Protein AF-A0A3P7JRI4-F1 (afdb_monomer)

pLDDT: mean 81.78, std 16.35, range [32.47, 96.81]

Sequence (136 aa):
MLKDGPLDFLRSDPINCQSQTENTLSLRFWKTKEVELEACAVSLMGEAIECHGLPSEMSPAPVSVSFTNAAKNFVIILRVKSFNRDFDSVVIIDDISYRATLCSDALSVFDLGEHFLSTPMLSLLLNRNVNSAKVV

Solvent-accessible surface area (backbone atoms only — not comparable to full-atom values): 8446 Å² total; per-residue (Å²): 130,83,79,92,63,82,55,81,60,53,70,54,72,81,40,67,41,41,46,84,56,59,39,37,39,34,33,29,37,42,64,43,84,70,54,40,40,30,43,28,37,23,34,83,88,69,49,77,69,43,74,44,73,54,63,71,88,46,52,76,40,77,46,76,50,68,57,69,80,57,44,58,47,27,26,47,33,42,33,56,76,47,62,58,85,92,52,94,76,55,77,49,78,45,77,76,43,77,48,62,43,37,59,64,70,76,70,40,103,70,82,66,64,100,78,61,77,85,74,76,59,66,47,69,79,67,73,44,88,83,80,77,84,75,84,128

Secondary structure (DSSP, 8-state):
--------EEEPPPEEEEEEEEEEEEEEEEE-TT-EEEEEEEETTS-EEEEEEEPGGGTTSEEEEE-SS--EEEEEEEEEEE--TTS---EEEEEEEEEEEETTTTT-S----TT---PPPHHHHTT---------

Foldseek 3Di:
DDDPDFDDKDKDDWAAFFDLPQWKKKKFKAKDPFWKKKKFKAAPVGHTQDMDIDDPVCVGHMDMDGDNRGGGRTMIMIGTPDGDPVDDMDMDMGPIDTITHGVVNVPDPDDPDPPDDDDPPVCVVVVHDDDDDDDD

Nearest PDB structures (foldseek):
  8ic1-assembly1_A  TM=6.383E-01  e=5.013E-03  Microbacterium arabinogalactanolyticum
  4mgs-assembly1_A  TM=5.496E-01  e=2.306E-02  Bacteroides intestinalis DSM 17393
  6nob-assembly1_A  TM=5.200E-01  e=3.767E-02  Bifidobacterium adolescentis ATCC 15703
  6yf6-assembly1_B  TM=5.897E-01  e=2.276E-01  Enterobacter cloacae subsp. cloacae ATCC 13047
  9fth-assembly1_B  TM=5.309E-01  e=6.411E-01  Desulfofustis sp. PB-SRB1

Radius of gyration: 23.06 Å; Cα contacts (8 Å, |Δi|>4): 226; chains: 1; bounding box: 35×35×81 Å

Structure (mmCIF, N/CA/C/O backbone):
data_AF-A0A3P7JRI4-F1
#
_entry.id   AF-A0A3P7JRI4-F1
#
loop_
_atom_site.group_PDB
_atom_site.id
_atom_site.type_symbol
_atom_site.label_atom_id
_atom_site.label_alt_id
_atom_site.label_comp_id
_atom_site.label_asym_id
_atom_site.label_entity_id
_atom_site.label_seq_id
_atom_site.pdbx_PDB_ins_code
_atom_site.Cartn_x
_atom_site.Cartn_y
_atom_site.Cartn_z
_atom_site.occupancy
_atom_site.B_iso_or_equiv
_atom_site.auth_seq_id
_atom_site.auth_comp_id
_atom_site.auth_asym_id
_atom_site.auth_atom_id
_atom_site.pdbx_PDB_model_num
ATOM 1 N N . MET A 1 1 ? -8.539 -11.196 -28.807 1.00 32.47 1 MET A N 1
ATOM 2 C CA . MET A 1 1 ? -7.172 -11.482 -28.320 1.00 32.47 1 MET A CA 1
ATOM 3 C C . MET A 1 1 ? -6.986 -10.665 -27.045 1.00 32.47 1 MET A C 1
ATOM 5 O O . MET A 1 1 ? -7.538 -9.578 -27.005 1.00 32.47 1 MET A O 1
ATOM 9 N N . LEU A 1 2 ? -6.417 -11.275 -26.002 1.00 42.38 2 LEU A N 1
ATOM 10 C CA . LEU A 1 2 ? -6.625 -11.055 -24.557 1.00 42.38 2 LEU A CA 1
ATOM 11 C C . LEU A 1 2 ? -7.043 -9.647 -24.081 1.00 42.38 2 LEU A C 1
ATOM 13 O O . LEU A 1 2 ? -6.385 -8.656 -24.368 1.00 42.38 2 LEU A O 1
ATOM 17 N N . LYS A 1 3 ? -8.126 -9.609 -23.288 1.00 43.16 3 LYS A N 1
ATOM 18 C CA . LYS A 1 3 ? -8.546 -8.449 -22.490 1.00 43.16 3 LYS A CA 1
ATOM 19 C C . LYS A 1 3 ? -7.391 -8.030 -21.574 1.00 43.16 3 LYS A C 1
ATOM 21 O O . LYS A 1 3 ? -6.865 -8.893 -20.875 1.00 43.16 3 LYS A O 1
ATOM 26 N N . ASP A 1 4 ? -7.072 -6.735 -21.552 1.00 51.25 4 ASP A N 1
ATOM 27 C CA . ASP A 1 4 ? -6.269 -6.064 -20.523 1.00 51.25 4 ASP A CA 1
ATOM 28 C C . ASP A 1 4 ? -6.938 -6.251 -19.144 1.00 51.25 4 ASP A C 1
ATOM 30 O O . ASP A 1 4 ? -7.647 -5.382 -18.637 1.00 51.25 4 ASP A O 1
ATOM 34 N N . GLY A 1 5 ? -6.804 -7.445 -18.569 1.00 52.47 5 GLY A N 1
ATOM 35 C CA . GLY A 1 5 ? -7.049 -7.678 -17.153 1.00 52.47 5 GLY A CA 1
ATOM 36 C C . GLY A 1 5 ? -5.921 -7.028 -16.355 1.00 52.47 5 GLY A C 1
ATOM 37 O O . GLY A 1 5 ? -4.797 -6.958 -16.861 1.00 52.47 5 GLY A O 1
ATOM 38 N N . PRO A 1 6 ? -6.192 -6.524 -15.141 1.00 49.47 6 PRO A N 1
ATOM 39 C CA . PRO A 1 6 ? -5.139 -5.962 -14.316 1.00 49.47 6 PRO A CA 1
ATOM 40 C C . PRO A 1 6 ? -4.049 -7.017 -14.126 1.00 49.47 6 PRO A C 1
ATOM 42 O O . PRO A 1 6 ? -4.344 -8.194 -13.913 1.00 49.47 6 PRO A O 1
ATOM 45 N N . LEU A 1 7 ? -2.803 -6.566 -14.246 1.00 63.94 7 LEU A N 1
ATOM 46 C CA . LEU A 1 7 ? -1.609 -7.317 -13.878 1.00 63.94 7 LEU A CA 1
ATOM 47 C C . LEU A 1 7 ? -1.813 -7.976 -12.507 1.00 63.94 7 LEU A C 1
ATOM 49 O O . LEU A 1 7 ? -2.550 -7.436 -11.674 1.00 63.94 7 LEU A O 1
ATOM 53 N N . ASP A 1 8 ? -1.177 -9.132 -12.295 1.00 74.44 8 ASP A N 1
ATOM 54 C CA . ASP A 1 8 ? -1.224 -9.853 -11.020 1.00 74.44 8 ASP A CA 1
ATOM 55 C C . ASP A 1 8 ? -1.045 -8.888 -9.843 1.00 74.44 8 ASP A C 1
ATOM 57 O O . ASP A 1 8 ? -0.195 -7.990 -9.856 1.00 74.44 8 ASP A O 1
ATOM 61 N N . PHE A 1 9 ? -1.888 -9.057 -8.829 1.00 88.06 9 PHE A N 1
ATOM 62 C CA . PHE A 1 9 ? -1.908 -8.197 -7.660 1.00 88.06 9 PHE A CA 1
ATOM 63 C C . PHE A 1 9 ? -1.748 -9.020 -6.390 1.00 88.06 9 PHE A C 1
ATOM 65 O O . PHE A 1 9 ? -2.287 -10.120 -6.263 1.00 88.06 9 PHE A O 1
ATOM 72 N N . LEU A 1 10 ? -1.029 -8.461 -5.421 1.00 92.81 10 LEU A N 1
ATOM 73 C CA . LEU A 1 10 ? -0.965 -9.016 -4.076 1.00 92.81 10 LEU A CA 1
ATOM 74 C C . LEU A 1 10 ? -2.132 -8.452 -3.282 1.00 92.81 10 LEU A C 1
ATOM 76 O O . LEU A 1 10 ? -2.344 -7.240 -3.256 1.00 92.81 10 LEU A O 1
ATOM 80 N N . ARG A 1 11 ? -2.892 -9.333 -2.643 1.00 94.25 11 ARG A N 1
ATOM 81 C CA . ARG A 1 11 ? -4.094 -8.989 -1.888 1.00 94.25 11 ARG A CA 1
ATOM 82 C C . ARG A 1 11 ? -3.937 -9.452 -0.445 1.00 94.25 11 ARG A C 1
ATOM 84 O O . ARG A 1 11 ? -3.557 -10.595 -0.213 1.00 94.25 11 ARG A O 1
ATOM 91 N N . SER A 1 12 ? -4.264 -8.575 0.498 1.00 95.00 12 SER A N 1
ATOM 92 C CA . SER A 1 12 ? -4.351 -8.923 1.915 1.00 95.00 12 SER A CA 1
ATOM 93 C C . SER A 1 12 ? -5.624 -9.706 2.236 1.00 95.00 12 SER A C 1
ATOM 95 O O . SER A 1 12 ? -6.607 -9.685 1.485 1.00 95.00 12 SER A O 1
ATOM 97 N N . ASP A 1 13 ? -5.651 -10.288 3.430 1.00 93.12 13 ASP A N 1
ATOM 98 C CA . ASP A 1 13 ? -6.902 -10.722 4.038 1.00 93.12 13 ASP A CA 1
ATOM 99 C C . ASP A 1 13 ? -7.858 -9.530 4.259 1.00 93.12 13 ASP A C 1
ATOM 101 O O . ASP A 1 13 ? -7.413 -8.373 4.333 1.00 93.12 13 ASP A O 1
ATOM 105 N N . PRO A 1 14 ? -9.179 -9.781 4.326 1.00 93.12 14 PRO A N 1
ATOM 106 C CA . PRO A 1 14 ? -10.171 -8.758 4.637 1.00 93.12 14 PRO A CA 1
ATOM 107 C C . PRO A 1 14 ? -9.910 -8.056 5.974 1.00 93.12 14 PRO A C 1
ATOM 109 O O . PRO A 1 14 ? -9.766 -8.696 7.013 1.00 93.12 14 PRO A O 1
ATOM 112 N N . ILE A 1 15 ? -9.937 -6.725 5.951 1.00 93.31 15 ILE A N 1
ATOM 113 C CA . ILE A 1 15 ? -9.928 -5.862 7.131 1.00 93.31 15 ILE A CA 1
ATOM 114 C C . ILE A 1 15 ? -11.373 -5.446 7.404 1.00 93.31 15 ILE A C 1
ATOM 116 O O . ILE A 1 15 ? -11.986 -4.689 6.643 1.00 93.31 15 ILE A O 1
ATOM 120 N N . ASN A 1 16 ? -11.928 -5.957 8.504 1.00 91.06 16 ASN A N 1
ATOM 121 C CA . ASN A 1 16 ? -13.319 -5.705 8.886 1.0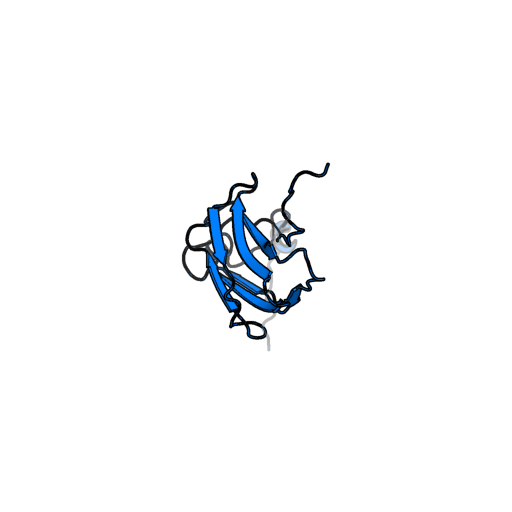0 91.06 16 ASN A CA 1
ATOM 122 C C . ASN A 1 16 ? -13.560 -4.223 9.157 1.00 91.06 16 ASN A C 1
ATOM 124 O O . ASN A 1 16 ? -14.533 -3.651 8.665 1.00 91.06 16 ASN A O 1
ATOM 128 N N . CYS A 1 17 ? -12.670 -3.590 9.922 1.00 90.25 17 CYS A N 1
ATOM 129 C CA . CYS A 1 17 ? -12.702 -2.153 10.134 1.00 90.25 17 CYS A CA 1
ATOM 130 C C . CYS A 1 17 ? -11.437 -1.612 10.803 1.00 90.25 17 CYS A C 1
ATOM 132 O O . CYS A 1 17 ? -10.679 -2.366 11.411 1.00 90.25 17 CYS A O 1
ATOM 134 N N . GLN A 1 18 ? -11.264 -0.292 10.738 1.00 90.44 18 GLN A N 1
ATOM 135 C CA . GLN A 1 18 ? -10.191 0.433 11.411 1.00 90.44 18 GLN A CA 1
ATOM 136 C C . GLN A 1 18 ? -10.626 1.818 11.907 1.00 90.44 18 GLN A C 1
ATOM 138 O O . GLN A 1 18 ? -11.623 2.376 11.439 1.00 90.44 18 GLN A O 1
ATOM 143 N N . SER A 1 19 ? -9.854 2.377 12.840 1.00 85.38 19 SER A N 1
ATOM 144 C CA . SER A 1 19 ? -9.889 3.794 13.214 1.00 85.38 19 SER A CA 1
ATOM 145 C C . SER A 1 19 ? -9.287 4.673 12.108 1.00 85.38 19 SER A C 1
ATOM 147 O O . SER A 1 19 ? -8.515 4.209 11.274 1.00 85.38 19 SER A O 1
ATOM 149 N N . GLN A 1 20 ? -9.599 5.972 12.129 1.00 78.94 20 GLN A N 1
ATOM 150 C CA . GLN A 1 20 ? -8.960 6.972 11.257 1.00 78.94 20 GLN A CA 1
ATOM 151 C C . GLN A 1 20 ? -7.547 7.365 11.727 1.00 78.94 20 GLN A C 1
ATOM 153 O O . GLN A 1 20 ? -6.857 8.131 11.060 1.00 78.94 20 GLN A O 1
ATOM 158 N N . THR A 1 21 ? -7.127 6.875 12.893 1.00 79.69 21 THR A N 1
ATOM 159 C CA . THR A 1 21 ? -5.819 7.130 13.501 1.00 79.69 21 THR A CA 1
ATOM 160 C C . THR A 1 21 ? -4.976 5.869 13.451 1.00 79.69 21 THR A C 1
ATOM 162 O O . THR A 1 21 ? -5.486 4.811 13.810 1.00 79.69 21 THR A O 1
ATOM 165 N N . GLU A 1 22 ? -3.695 6.006 13.093 1.00 82.38 22 GLU A N 1
ATOM 166 C CA . GLU A 1 22 ? -2.759 4.886 12.921 1.00 82.38 22 GLU A CA 1
ATOM 167 C C . GLU A 1 22 ? -3.300 3.880 11.901 1.00 82.38 22 GLU A C 1
ATOM 169 O O . GLU A 1 22 ? -4.041 2.977 12.249 1.00 82.38 22 GLU A O 1
ATOM 174 N N . ASN A 1 23 ? -2.992 4.065 10.623 1.00 91.44 23 ASN A N 1
ATOM 175 C CA . ASN A 1 23 ? -3.528 3.273 9.510 1.00 91.44 23 ASN A CA 1
ATOM 176 C C . ASN A 1 23 ? -2.491 3.192 8.386 1.00 91.44 23 ASN A C 1
ATOM 178 O O . ASN A 1 23 ? -2.752 3.563 7.241 1.00 91.44 23 ASN A O 1
ATOM 182 N N . THR A 1 24 ? -1.280 2.772 8.749 1.00 95.31 24 THR A N 1
ATOM 183 C CA . THR A 1 24 ? -0.092 2.878 7.902 1.00 95.31 24 THR A CA 1
ATOM 184 C C . THR A 1 24 ? 0.332 1.511 7.387 1.00 95.31 24 THR A C 1
ATOM 186 O O . THR A 1 24 ? 0.647 0.603 8.157 1.00 95.31 24 THR A O 1
ATOM 189 N N . LEU A 1 25 ? 0.389 1.392 6.064 1.00 96.25 25 LEU A N 1
ATOM 190 C CA . LEU A 1 25 ? 1.065 0.322 5.350 1.00 96.25 25 LEU A CA 1
ATOM 191 C C . LEU A 1 25 ? 2.510 0.735 5.099 1.00 96.25 25 LEU A C 1
ATOM 193 O O . LEU A 1 25 ? 2.762 1.733 4.430 1.00 96.25 25 LEU A O 1
ATOM 197 N N . SER A 1 26 ? 3.443 -0.063 5.593 1.00 96.62 26 SER A N 1
ATOM 198 C CA . SER A 1 26 ? 4.865 0.041 5.302 1.00 96.62 26 SER A CA 1
ATOM 199 C C . SER A 1 26 ? 5.316 -1.166 4.490 1.00 96.62 26 SER A C 1
ATOM 201 O O . SER A 1 26 ? 4.857 -2.282 4.721 1.00 96.62 26 SER A O 1
ATOM 203 N N . LEU A 1 27 ? 6.196 -0.946 3.522 1.00 96.50 27 LEU A N 1
ATOM 204 C CA . LEU A 1 27 ? 6.783 -2.003 2.700 1.00 96.50 27 LEU A CA 1
ATOM 205 C C . LEU A 1 27 ? 8.115 -1.535 2.119 1.00 96.50 27 LEU A C 1
ATOM 207 O O . LEU A 1 27 ? 8.379 -0.336 2.025 1.00 96.50 27 LEU A O 1
ATOM 211 N N . ARG A 1 28 ? 8.939 -2.474 1.672 1.00 96.00 28 ARG A N 1
ATOM 212 C CA . ARG A 1 28 ? 10.118 -2.211 0.850 1.00 96.00 28 ARG A CA 1
ATOM 213 C C . ARG A 1 28 ? 9.902 -2.816 -0.527 1.00 96.00 28 ARG A C 1
ATOM 215 O O . ARG A 1 28 ? 9.348 -3.904 -0.646 1.00 96.00 28 ARG A O 1
ATOM 222 N N . PHE A 1 29 ? 10.327 -2.123 -1.577 1.00 95.06 29 PHE A N 1
ATOM 223 C CA . PHE A 1 29 ? 10.178 -2.641 -2.932 1.00 95.06 29 PHE A CA 1
ATOM 224 C C . PHE A 1 29 ? 11.392 -2.351 -3.807 1.00 95.06 29 PHE A C 1
ATOM 226 O O . PHE A 1 29 ? 12.076 -1.345 -3.640 1.00 95.06 29 PHE A O 1
ATOM 233 N N . TRP A 1 30 ? 11.616 -3.232 -4.777 1.00 94.69 30 TRP A N 1
ATOM 234 C CA . TRP A 1 30 ? 12.557 -3.069 -5.876 1.00 94.69 30 TRP A CA 1
ATOM 235 C C . TRP A 1 30 ? 11.783 -3.194 -7.173 1.00 94.69 30 TRP A C 1
ATOM 237 O O . TRP A 1 30 ? 10.935 -4.078 -7.309 1.00 94.69 30 TRP A O 1
ATOM 247 N N . LYS A 1 31 ? 12.092 -2.341 -8.143 1.00 91.75 31 LYS A N 1
ATOM 248 C CA . LYS A 1 31 ? 11.481 -2.429 -9.466 1.00 91.75 31 LYS A CA 1
ATOM 249 C C . LYS A 1 31 ? 12.453 -2.087 -10.579 1.00 91.75 31 LYS A C 1
ATOM 251 O O . LYS A 1 31 ? 13.383 -1.300 -10.394 1.00 91.75 31 LYS A O 1
ATOM 256 N N . THR A 1 32 ? 12.194 -2.638 -11.756 1.00 90.62 32 THR A N 1
ATOM 257 C CA . THR A 1 32 ? 12.809 -2.177 -13.001 1.00 90.62 32 THR A CA 1
ATOM 258 C C . THR A 1 32 ? 12.350 -0.755 -13.351 1.00 90.62 32 THR A C 1
ATOM 260 O O . THR A 1 32 ? 11.392 -0.205 -12.787 1.00 90.62 32 THR A O 1
ATOM 263 N N . LYS A 1 33 ? 13.072 -0.109 -14.275 1.00 86.00 33 LYS A N 1
ATOM 264 C CA . LYS A 1 33 ? 12.665 1.198 -14.808 1.00 86.00 33 LYS A CA 1
ATOM 265 C C . LYS A 1 33 ? 11.292 1.086 -15.472 1.00 86.00 33 LYS A C 1
ATOM 267 O O . LYS A 1 33 ? 10.919 0.020 -15.944 1.00 86.00 33 LYS A O 1
ATOM 272 N N . GLU A 1 34 ? 10.558 2.196 -15.477 1.00 89.00 34 GLU A N 1
ATOM 273 C CA . GLU A 1 34 ? 9.276 2.323 -16.189 1.00 89.00 34 GLU A CA 1
ATOM 274 C C . GLU A 1 34 ? 8.152 1.398 -15.692 1.00 89.00 34 GLU A C 1
ATOM 276 O O . GLU A 1 34 ? 7.144 1.255 -16.370 1.00 89.00 34 GLU A O 1
ATOM 281 N N . VAL A 1 35 ? 8.282 0.822 -14.491 1.00 90.56 35 VAL A N 1
ATOM 282 C CA . VAL A 1 35 ? 7.172 0.182 -13.769 1.00 90.56 35 VAL A CA 1
ATOM 283 C C . VAL A 1 35 ? 6.571 1.162 -12.764 1.00 90.56 35 VAL A C 1
ATOM 285 O O . VAL A 1 35 ? 7.296 1.717 -11.936 1.00 90.56 35 VAL A O 1
ATOM 288 N N . GLU A 1 36 ? 5.258 1.347 -12.787 1.00 92.06 36 GLU A N 1
ATOM 289 C CA . GLU A 1 36 ? 4.511 2.103 -11.783 1.00 92.06 36 GLU A CA 1
ATOM 290 C C . GLU A 1 36 ? 3.767 1.145 -10.854 1.00 92.06 36 GLU A C 1
ATOM 292 O O . GLU A 1 36 ? 2.992 0.302 -11.305 1.00 92.06 36 GLU A O 1
ATOM 297 N N . LEU A 1 37 ? 3.988 1.286 -9.548 1.00 93.06 37 LEU A N 1
ATOM 298 C CA . LEU A 1 37 ? 3.312 0.501 -8.518 1.00 93.06 37 LEU A CA 1
ATOM 299 C C . LEU A 1 37 ? 2.298 1.364 -7.785 1.00 93.06 37 LEU A C 1
ATOM 301 O O . LEU A 1 37 ? 2.529 2.553 -7.565 1.00 93.06 37 LEU A O 1
ATOM 305 N N . GLU A 1 38 ? 1.204 0.753 -7.354 1.00 95.00 38 GLU A N 1
ATOM 306 C CA . GLU A 1 38 ? 0.234 1.404 -6.485 1.00 95.00 38 GLU A CA 1
ATOM 307 C C . GLU A 1 38 ? -0.272 0.474 -5.385 1.00 95.00 38 GLU A C 1
ATOM 309 O O . GLU A 1 38 ? -0.397 -0.740 -5.565 1.00 95.00 38 GLU A O 1
ATOM 314 N N . ALA A 1 39 ? -0.555 1.084 -4.238 1.00 96.38 39 ALA A N 1
ATOM 315 C CA . ALA A 1 39 ? -1.192 0.466 -3.092 1.00 96.38 39 ALA A CA 1
ATOM 316 C C . ALA A 1 39 ? -2.612 1.023 -2.963 1.00 96.38 39 ALA A C 1
ATOM 318 O O . ALA A 1 39 ? -2.796 2.236 -2.868 1.00 96.38 39 ALA A O 1
ATOM 319 N N . CYS A 1 40 ? -3.612 0.151 -2.960 1.00 96.69 40 CYS A N 1
ATOM 320 C C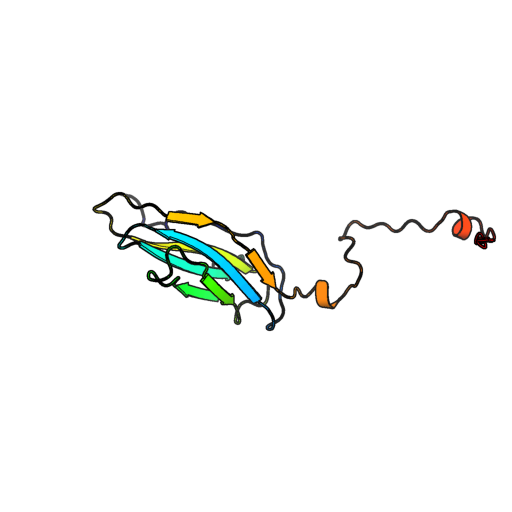A . CYS A 1 40 ? -5.019 0.525 -2.932 1.00 96.69 40 CYS A CA 1
ATOM 321 C C . CYS A 1 40 ? -5.756 -0.153 -1.782 1.00 96.69 40 CYS A C 1
ATOM 323 O O . CYS A 1 40 ? -5.607 -1.353 -1.578 1.00 96.69 40 CYS A O 1
ATOM 325 N N . ALA A 1 41 ? -6.627 0.585 -1.105 1.00 96.69 41 ALA A N 1
ATOM 326 C CA . ALA A 1 41 ? -7.708 0.022 -0.317 1.00 96.69 41 ALA A CA 1
ATOM 327 C C . ALA A 1 41 ? -8.932 -0.175 -1.221 1.00 96.69 41 ALA A C 1
ATOM 329 O O . ALA A 1 41 ? -9.410 0.761 -1.870 1.00 96.69 41 ALA A O 1
ATOM 330 N N . VAL A 1 42 ? -9.431 -1.405 -1.282 1.00 96.25 42 VAL A N 1
ATOM 331 C CA . VAL A 1 42 ? -10.506 -1.819 -2.188 1.00 96.25 42 VAL A CA 1
ATOM 332 C C . VAL A 1 42 ? -11.613 -2.482 -1.381 1.00 96.25 42 VAL A C 1
ATOM 334 O O . VAL A 1 42 ? -11.337 -3.284 -0.492 1.00 96.25 42 VAL A O 1
ATOM 337 N N . SER A 1 43 ? -12.870 -2.158 -1.673 1.00 95.12 43 SER A N 1
ATOM 338 C CA . SER A 1 43 ? -14.022 -2.789 -1.029 1.00 95.12 43 SER A CA 1
ATOM 339 C C . SER A 1 43 ? -14.071 -4.291 -1.330 1.00 95.12 43 SER A C 1
ATOM 341 O O . SER A 1 43 ? -13.498 -4.770 -2.312 1.00 95.12 43 SER A O 1
ATOM 343 N N . LEU A 1 44 ? -14.814 -5.063 -0.532 1.00 91.44 44 LEU A N 1
ATOM 344 C CA . LEU A 1 44 ? -15.010 -6.497 -0.807 1.00 91.44 44 LEU A CA 1
ATOM 345 C C . LEU A 1 44 ? -15.688 -6.777 -2.161 1.00 91.44 44 LEU A C 1
ATOM 347 O O . LEU A 1 44 ? -15.589 -7.891 -2.672 1.00 91.44 44 LEU A O 1
ATOM 351 N N . MET A 1 45 ? -16.347 -5.773 -2.749 1.00 90.44 45 MET A N 1
ATOM 352 C CA . MET A 1 45 ? -16.962 -5.844 -4.078 1.00 90.44 45 MET A CA 1
ATOM 353 C C . MET A 1 45 ? -15.990 -5.495 -5.217 1.00 90.44 45 MET A C 1
ATOM 355 O O . MET A 1 45 ? -16.365 -5.588 -6.382 1.00 90.44 45 MET A O 1
ATOM 359 N N . GLY A 1 46 ? -14.744 -5.124 -4.903 1.00 87.81 46 GLY A N 1
ATOM 360 C CA . GLY A 1 46 ? -13.715 -4.788 -5.890 1.00 87.81 46 GLY A CA 1
ATOM 361 C C . GLY A 1 46 ? -13.660 -3.307 -6.280 1.00 87.81 46 GLY A C 1
ATOM 362 O O . GLY A 1 46 ? -12.924 -2.953 -7.198 1.00 87.81 46 GLY A O 1
ATOM 363 N N . GLU A 1 47 ? -14.402 -2.434 -5.596 1.00 92.88 47 GLU A N 1
ATOM 364 C CA . GLU A 1 47 ? -14.387 -0.992 -5.865 1.00 92.88 47 GLU A CA 1
ATOM 365 C C . GLU A 1 47 ? -13.226 -0.315 -5.134 1.00 92.88 47 GLU A C 1
ATOM 367 O O . GLU A 1 47 ? -13.049 -0.498 -3.929 1.00 92.88 47 GLU A O 1
ATOM 372 N N . ALA A 1 48 ? -12.424 0.475 -5.850 1.00 93.94 48 ALA A N 1
ATOM 373 C CA . ALA A 1 48 ? -11.326 1.218 -5.242 1.00 93.94 48 ALA A CA 1
ATOM 374 C C . ALA A 1 48 ? -11.873 2.338 -4.345 1.00 93.94 48 ALA A C 1
ATOM 376 O O . ALA A 1 48 ? -12.589 3.218 -4.816 1.00 93.94 48 ALA A O 1
ATOM 377 N N . ILE A 1 49 ? -11.513 2.301 -3.062 1.00 95.31 49 ILE A N 1
ATOM 378 C CA . ILE A 1 49 ? -11.864 3.332 -2.078 1.00 95.31 49 ILE A CA 1
ATOM 379 C C . ILE A 1 49 ? -10.791 4.421 -2.095 1.00 95.31 49 ILE A C 1
ATOM 381 O O . ILE A 1 49 ? -11.090 5.611 -2.142 1.00 95.31 49 ILE A O 1
ATOM 385 N N . GLU A 1 50 ? -9.528 4.001 -2.062 1.00 95.44 50 GLU A N 1
ATOM 386 C CA . GLU A 1 50 ? -8.371 4.884 -1.966 1.00 95.44 50 GLU A CA 1
ATOM 387 C C . GLU A 1 50 ? -7.156 4.203 -2.597 1.00 95.44 50 GLU A C 1
ATOM 389 O O . GLU A 1 50 ? -6.953 3.009 -2.398 1.00 95.44 50 GLU A O 1
ATOM 394 N N . CYS A 1 51 ? -6.355 4.940 -3.365 1.00 96.06 51 CYS A N 1
ATOM 395 C CA . CYS A 1 51 ? -5.154 4.423 -4.019 1.00 96.06 51 CYS A CA 1
ATOM 396 C C . CYS A 1 51 ? -4.013 5.433 -3.927 1.00 96.06 51 CYS A C 1
ATOM 398 O O . CYS A 1 51 ? -4.205 6.626 -4.168 1.00 96.06 51 CYS A O 1
ATOM 400 N N . HIS A 1 52 ? -2.811 4.931 -3.665 1.00 96.69 52 HIS A N 1
ATOM 401 C CA . HIS A 1 52 ? -1.584 5.711 -3.610 1.00 96.69 52 HIS A CA 1
ATOM 402 C C . HIS A 1 52 ? -0.539 5.096 -4.536 1.00 96.69 52 HIS A C 1
ATOM 404 O O . HIS A 1 52 ? -0.209 3.915 -4.424 1.00 96.69 52 HIS A O 1
ATOM 410 N N . GLY A 1 53 ? 0.006 5.907 -5.442 1.00 94.56 53 GLY A N 1
ATOM 411 C CA . GLY A 1 53 ? 1.167 5.511 -6.235 1.00 94.56 53 GLY A CA 1
ATOM 412 C C . GLY A 1 53 ? 2.409 5.432 -5.351 1.00 94.56 53 GLY A C 1
ATOM 413 O O . GLY A 1 53 ? 2.674 6.353 -4.577 1.00 94.56 53 GLY A O 1
ATOM 414 N N . LEU A 1 54 ? 3.176 4.351 -5.472 1.00 93.62 54 LEU A N 1
ATOM 415 C CA . LEU A 1 54 ? 4.448 4.210 -4.775 1.00 93.62 54 LEU A CA 1
ATOM 416 C C . LEU A 1 54 ? 5.535 4.956 -5.569 1.00 93.62 54 LEU A C 1
ATOM 418 O O . LEU A 1 54 ? 5.781 4.623 -6.734 1.00 93.62 54 LEU A O 1
ATOM 422 N N . PRO A 1 55 ? 6.180 5.981 -4.986 1.00 90.19 55 PRO A N 1
ATOM 423 C CA . PRO A 1 55 ? 7.123 6.831 -5.703 1.00 90.19 55 PRO A CA 1
ATOM 424 C C . PRO A 1 55 ? 8.362 6.046 -6.141 1.00 90.19 55 PRO A C 1
ATOM 426 O O . PRO A 1 55 ? 9.081 5.484 -5.319 1.00 90.19 55 PRO A O 1
ATOM 429 N N . SER A 1 56 ? 8.645 6.058 -7.446 1.00 84.81 56 SER A N 1
ATOM 430 C CA . SER A 1 56 ? 9.749 5.300 -8.055 1.00 84.81 56 SER A CA 1
ATOM 431 C C . SER A 1 56 ? 11.119 5.569 -7.431 1.00 84.81 56 SER A C 1
ATOM 433 O O . SER A 1 56 ? 11.918 4.643 -7.315 1.00 84.81 56 SER A O 1
ATOM 435 N N . GLU A 1 57 ? 11.361 6.810 -7.007 1.00 85.25 57 GLU A N 1
ATOM 436 C CA . GLU A 1 57 ? 12.618 7.261 -6.389 1.00 85.25 57 GLU A CA 1
ATOM 437 C C . GLU A 1 57 ? 12.916 6.562 -5.057 1.00 85.25 57 GLU A C 1
ATOM 439 O O . GLU A 1 57 ? 14.055 6.535 -4.599 1.00 85.25 57 GLU A O 1
ATOM 444 N N . MET A 1 58 ? 11.891 5.984 -4.427 1.00 83.81 58 MET A N 1
ATOM 445 C CA . MET A 1 58 ? 12.028 5.261 -3.169 1.00 83.81 58 MET A CA 1
ATOM 446 C C . MET A 1 58 ? 12.375 3.787 -3.369 1.00 83.81 58 MET A C 1
ATOM 448 O O . MET A 1 58 ? 12.410 3.068 -2.390 1.00 83.81 58 MET A O 1
ATOM 452 N N . SER A 1 59 ? 12.662 3.305 -4.579 1.00 85.75 59 SER A N 1
ATOM 453 C CA . SER A 1 59 ? 13.213 1.957 -4.783 1.00 85.75 59 SER A CA 1
ATOM 454 C C . SER A 1 59 ? 14.749 2.003 -4.674 1.00 85.75 59 SER A C 1
ATOM 456 O O . SER A 1 59 ? 15.355 2.657 -5.525 1.00 85.75 59 SER A O 1
ATOM 458 N N . PRO A 1 60 ? 15.428 1.308 -3.729 1.00 83.44 60 PRO A N 1
ATOM 459 C CA . PRO A 1 60 ? 14.941 0.238 -2.845 1.00 83.44 60 PRO A CA 1
ATOM 460 C C . PRO A 1 60 ? 14.851 0.588 -1.342 1.00 83.44 60 PRO A C 1
ATOM 462 O O . PRO A 1 60 ? 15.335 -0.142 -0.472 1.00 83.44 60 PRO A O 1
ATOM 465 N N . ALA A 1 61 ? 14.267 1.732 -1.017 1.00 84.00 61 ALA A N 1
ATOM 466 C CA . ALA A 1 61 ? 14.005 2.197 0.338 1.00 84.00 61 ALA A CA 1
ATOM 467 C C . ALA A 1 61 ? 12.616 1.758 0.862 1.00 84.00 61 ALA A C 1
ATOM 469 O O . ALA A 1 61 ? 11.700 1.485 0.082 1.00 84.00 61 ALA A O 1
ATOM 470 N N . PRO A 1 62 ? 12.428 1.703 2.195 1.00 90.50 62 PRO A N 1
ATOM 471 C CA . PRO A 1 62 ? 11.107 1.544 2.791 1.00 90.50 62 PRO A CA 1
ATOM 472 C C . PRO A 1 62 ? 10.194 2.729 2.457 1.00 90.50 62 PRO A C 1
ATOM 474 O O . PRO A 1 62 ? 10.606 3.887 2.555 1.00 90.50 62 PRO A O 1
ATOM 477 N N . VAL A 1 63 ? 8.944 2.437 2.114 1.00 94.88 63 VAL A N 1
ATOM 478 C CA . VAL A 1 63 ? 7.882 3.416 1.874 1.00 94.88 63 VAL A CA 1
ATOM 479 C C . VAL A 1 63 ? 6.727 3.164 2.833 1.00 94.88 63 VAL A C 1
ATOM 481 O O . VAL A 1 63 ? 6.455 2.021 3.201 1.00 94.88 63 VAL A O 1
ATOM 484 N N . SER A 1 64 ? 6.045 4.241 3.214 1.00 95.06 64 SER A N 1
ATOM 485 C CA . SER A 1 64 ? 4.845 4.188 4.041 1.00 95.06 64 SER A CA 1
ATOM 486 C C . SER A 1 64 ? 3.710 4.959 3.379 1.00 95.06 64 SER A C 1
ATOM 488 O O . SER A 1 64 ? 3.909 6.082 2.918 1.00 95.06 64 SER A O 1
ATOM 490 N N . VAL A 1 65 ? 2.523 4.361 3.356 1.00 95.12 65 VAL A N 1
ATOM 491 C CA . VAL A 1 65 ? 1.277 4.967 2.874 1.00 95.12 65 VAL A CA 1
ATOM 492 C C . VAL A 1 65 ? 0.193 4.784 3.929 1.00 95.12 65 VAL A C 1
ATOM 494 O O . VAL A 1 65 ? 0.166 3.760 4.610 1.00 95.12 65 VAL A O 1
ATOM 497 N N . SER A 1 66 ? -0.689 5.767 4.080 1.00 95.12 66 SER A N 1
ATOM 498 C CA . SER A 1 66 ? -1.763 5.728 5.076 1.00 95.12 66 SER A CA 1
ATOM 499 C C . SER A 1 66 ? -3.120 5.804 4.394 1.00 95.12 66 SER A C 1
ATOM 501 O O . SER A 1 66 ? -3.314 6.671 3.551 1.00 95.12 66 SER A O 1
ATOM 503 N N . PHE A 1 67 ? -4.048 4.922 4.772 1.00 94.56 67 PHE A N 1
ATOM 504 C CA . PHE A 1 67 ? -5.375 4.825 4.152 1.00 94.56 67 PHE A CA 1
ATOM 505 C C . PHE A 1 67 ? -6.446 5.474 5.031 1.00 94.56 67 PHE A C 1
ATOM 507 O O . PHE A 1 67 ? -7.042 4.809 5.883 1.00 94.56 67 PHE A O 1
ATOM 514 N N . THR A 1 68 ? -6.682 6.778 4.870 1.00 91.25 68 THR A N 1
ATOM 515 C CA . THR A 1 68 ? -7.606 7.539 5.734 1.00 91.25 68 THR A CA 1
ATOM 516 C C . THR A 1 68 ? -9.073 7.397 5.352 1.00 91.25 68 THR A C 1
ATOM 518 O O . THR A 1 68 ? -9.939 7.591 6.204 1.00 91.25 68 THR A O 1
ATOM 521 N N . ASN A 1 69 ? -9.370 7.037 4.102 1.00 91.88 69 ASN A N 1
ATOM 522 C CA . ASN A 1 69 ? -10.748 6.943 3.612 1.00 91.88 69 ASN A CA 1
ATOM 523 C C . ASN A 1 69 ? -11.334 5.534 3.781 1.00 91.88 69 ASN A C 1
ATOM 525 O O . ASN A 1 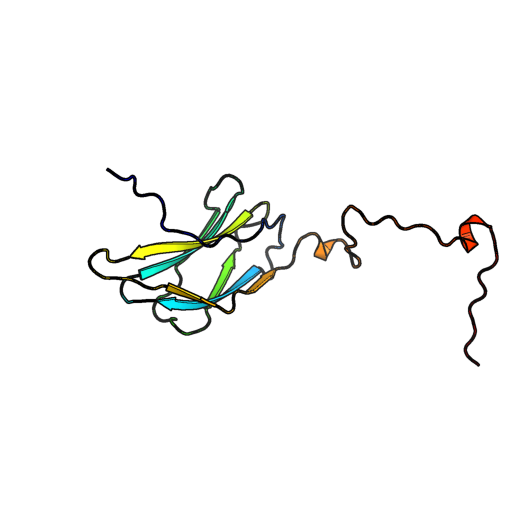69 ? -12.554 5.364 3.841 1.00 91.88 69 ASN A O 1
ATOM 529 N N . ALA A 1 70 ? -10.482 4.513 3.876 1.00 91.62 70 ALA A N 1
ATOM 530 C CA . ALA A 1 70 ? -10.909 3.141 4.114 1.00 91.62 70 ALA A CA 1
ATOM 531 C C . ALA A 1 70 ? -11.244 2.925 5.597 1.00 91.62 70 ALA A C 1
ATOM 533 O O . ALA A 1 70 ? -10.371 3.009 6.454 1.00 91.62 70 ALA A O 1
ATOM 534 N N . ALA A 1 71 ? -12.509 2.640 5.916 1.00 90.88 71 ALA A N 1
ATOM 535 C CA . ALA A 1 71 ? -12.950 2.481 7.308 1.00 90.88 71 ALA A CA 1
ATOM 536 C C . ALA A 1 71 ? -13.464 1.076 7.644 1.00 90.88 71 ALA A C 1
ATOM 538 O O . ALA A 1 71 ? -13.268 0.608 8.764 1.00 90.88 71 ALA A O 1
ATOM 539 N N . LYS A 1 72 ? -14.152 0.406 6.712 1.00 92.69 72 LYS A N 1
ATOM 540 C CA . LYS A 1 72 ? -14.797 -0.897 6.936 1.00 92.69 72 LYS A CA 1
ATOM 541 C C . LYS A 1 72 ? -14.756 -1.767 5.688 1.00 92.69 72 LYS A C 1
ATOM 543 O O . LYS A 1 72 ? -14.859 -1.236 4.586 1.00 92.69 72 LYS A O 1
ATOM 548 N N . ASN A 1 73 ? -14.692 -3.081 5.889 1.00 94.12 73 ASN A N 1
ATOM 549 C CA . ASN A 1 73 ? -14.858 -4.121 4.874 1.00 94.12 73 ASN A CA 1
ATOM 550 C C . ASN A 1 73 ? -14.048 -3.847 3.600 1.00 94.12 73 ASN A C 1
ATOM 552 O O . ASN A 1 73 ? -14.603 -3.669 2.511 1.00 94.12 73 ASN A O 1
ATOM 556 N N . PHE A 1 74 ? -12.730 -3.803 3.748 1.00 95.75 74 PHE A N 1
ATOM 557 C CA . PHE A 1 74 ? -11.819 -3.562 2.637 1.00 95.75 74 PHE A CA 1
ATOM 558 C C . PHE A 1 74 ? -10.642 -4.532 2.666 1.00 95.75 74 PHE A C 1
ATOM 560 O O . PHE A 1 74 ? -10.376 -5.193 3.664 1.00 95.75 74 PHE A O 1
ATOM 567 N N . VAL A 1 75 ? -9.946 -4.631 1.544 1.00 96.69 75 VAL A N 1
ATOM 568 C CA . VAL A 1 75 ? -8.665 -5.322 1.405 1.00 96.69 75 VAL A CA 1
ATOM 569 C C . VAL A 1 75 ? -7.630 -4.332 0.905 1.00 96.69 75 VAL A C 1
ATOM 571 O O . VAL A 1 75 ? -7.963 -3.392 0.182 1.00 96.69 75 VAL A O 1
ATOM 574 N N . ILE A 1 76 ? -6.374 -4.555 1.267 1.00 96.81 76 ILE A N 1
ATOM 575 C CA . ILE A 1 76 ? -5.249 -3.819 0.702 1.00 96.81 76 ILE A CA 1
ATOM 576 C C . ILE A 1 76 ? -4.731 -4.609 -0.494 1.00 96.81 76 ILE A C 1
ATOM 578 O O . ILE A 1 76 ? -4.522 -5.821 -0.419 1.00 96.81 76 ILE A O 1
ATOM 582 N N . ILE A 1 77 ? -4.543 -3.911 -1.607 1.00 96.25 77 ILE A N 1
ATOM 583 C CA . ILE A 1 77 ? -4.037 -4.458 -2.857 1.00 96.25 77 ILE A CA 1
ATOM 584 C C . ILE A 1 77 ? -2.768 -3.710 -3.247 1.00 96.25 77 ILE A C 1
ATOM 586 O O . ILE A 1 77 ? -2.781 -2.488 -3.358 1.00 96.25 77 ILE A O 1
ATOM 590 N N . LEU A 1 78 ? -1.692 -4.448 -3.505 1.00 95.62 78 LEU A N 1
ATOM 591 C CA . LEU A 1 78 ? -0.497 -3.945 -4.177 1.00 95.62 78 LEU A CA 1
ATOM 592 C C . LEU A 1 78 ? -0.532 -4.427 -5.623 1.00 95.62 78 LEU A C 1
ATOM 594 O O . LEU A 1 78 ? -0.622 -5.632 -5.867 1.00 95.62 78 LEU A O 1
ATOM 598 N N . ARG A 1 79 ? -0.480 -3.505 -6.585 1.00 93.56 79 ARG A N 1
ATOM 599 C CA . ARG A 1 79 ? -0.562 -3.855 -8.008 1.00 93.56 79 ARG A CA 1
ATOM 600 C C . ARG A 1 79 ? 0.341 -3.000 -8.879 1.00 93.56 79 ARG A C 1
ATOM 602 O O . ARG A 1 79 ? 0.694 -1.873 -8.530 1.00 93.56 79 ARG A O 1
ATOM 609 N N . VAL A 1 80 ? 0.680 -3.545 -10.042 1.00 92.38 80 VAL A N 1
ATOM 610 C CA . VAL A 1 80 ? 1.340 -2.795 -11.109 1.00 92.38 80 VAL A CA 1
ATOM 611 C C . VAL A 1 80 ? 0.283 -1.980 -11.847 1.00 92.38 80 VAL A C 1
ATOM 613 O O . VAL A 1 80 ? -0.662 -2.535 -12.405 1.00 92.38 80 VAL A O 1
ATOM 616 N N . LYS A 1 81 ? 0.441 -0.659 -11.840 1.00 90.94 81 LYS A N 1
ATOM 617 C CA . LYS A 1 81 ? -0.433 0.277 -12.549 1.00 90.94 81 LYS A CA 1
ATOM 618 C C . LYS A 1 81 ? -0.089 0.341 -14.033 1.00 90.94 81 LYS A C 1
ATOM 620 O O . LYS A 1 81 ? -0.976 0.325 -14.882 1.00 90.94 81 LYS A O 1
ATOM 625 N N . SER A 1 82 ? 1.200 0.421 -14.345 1.00 90.12 82 SER A N 1
ATOM 626 C CA . SER A 1 82 ? 1.703 0.468 -15.714 1.00 90.12 82 SER A CA 1
ATOM 627 C C . SER A 1 82 ? 3.132 -0.072 -15.774 1.00 90.12 82 SER A C 1
ATOM 629 O O . SER A 1 82 ? 3.844 -0.097 -14.768 1.00 90.12 82 SER A O 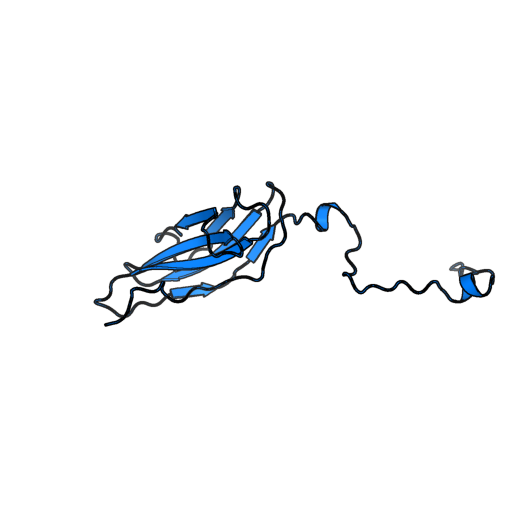1
ATOM 631 N N . PHE A 1 83 ? 3.530 -0.564 -16.943 1.00 90.38 83 PHE A N 1
ATOM 632 C CA . PHE A 1 83 ? 4.893 -1.005 -17.222 1.00 90.38 83 PHE A CA 1
ATOM 633 C C . PHE A 1 83 ? 5.185 -0.888 -18.720 1.00 90.38 83 PHE A C 1
ATOM 635 O O . PHE A 1 83 ? 4.259 -0.910 -19.539 1.00 90.38 83 PHE A O 1
ATOM 642 N N . ASN A 1 84 ? 6.464 -0.793 -19.083 1.00 89.19 84 ASN A N 1
ATOM 643 C CA . ASN A 1 84 ? 6.889 -0.876 -20.475 1.00 89.19 84 ASN A CA 1
ATOM 644 C C . ASN A 1 84 ? 6.859 -2.340 -20.954 1.00 89.19 84 ASN A C 1
ATOM 646 O O . ASN A 1 84 ? 7.510 -3.202 -20.368 1.00 89.19 84 ASN A O 1
ATOM 650 N N . ARG A 1 85 ? 6.101 -2.615 -22.023 1.00 87.69 85 ARG A N 1
ATOM 651 C CA . ARG A 1 85 ? 5.922 -3.961 -22.597 1.00 87.69 85 ARG A CA 1
ATOM 652 C C . ARG A 1 85 ? 7.077 -4.403 -23.504 1.00 87.69 85 ARG A C 1
ATOM 654 O O . ARG A 1 85 ? 7.113 -5.570 -23.881 1.00 87.69 85 ARG A O 1
ATOM 661 N N . ASP A 1 86 ? 7.990 -3.499 -23.849 1.00 90.75 86 ASP A N 1
ATOM 662 C CA . ASP A 1 86 ? 9.111 -3.769 -24.756 1.00 90.75 86 ASP A CA 1
ATOM 663 C C . ASP A 1 86 ? 10.277 -4.496 -24.062 1.00 90.75 86 ASP A C 1
ATOM 665 O O . ASP A 1 86 ? 11.164 -5.023 -24.736 1.00 90.75 86 ASP A O 1
ATOM 669 N N . PHE A 1 87 ? 10.283 -4.544 -22.724 1.00 85.94 87 PHE A N 1
ATOM 670 C CA . PHE A 1 87 ? 11.342 -5.164 -21.929 1.00 85.94 87 PHE A CA 1
ATOM 671 C C . PHE A 1 87 ? 10.781 -5.988 -20.769 1.00 85.94 87 PHE A C 1
ATOM 673 O O . PHE A 1 87 ? 9.742 -5.662 -20.191 1.00 85.94 87 PHE A O 1
ATOM 680 N N . ASP A 1 88 ? 11.533 -7.013 -20.370 1.00 88.12 88 ASP A N 1
ATOM 681 C CA . ASP A 1 88 ? 11.220 -7.796 -19.180 1.00 88.12 88 ASP A CA 1
ATOM 682 C C . ASP A 1 88 ? 11.331 -6.925 -17.924 1.00 88.12 88 ASP A C 1
ATOM 684 O O . ASP A 1 88 ? 12.357 -6.293 -17.651 1.00 88.12 88 ASP A O 1
ATOM 688 N N . SER A 1 89 ? 10.250 -6.896 -17.151 1.00 89.19 89 SER A N 1
ATOM 689 C CA . SER A 1 89 ? 10.135 -6.097 -15.936 1.00 89.19 89 SER A CA 1
ATOM 690 C C . SER A 1 89 ? 10.040 -6.989 -14.707 1.00 89.19 89 SER A C 1
ATOM 692 O O . SER A 1 89 ? 9.396 -8.035 -14.730 1.00 89.19 89 SER A O 1
ATOM 694 N N . VAL A 1 90 ? 10.670 -6.558 -13.616 1.00 90.44 90 VAL A N 1
ATOM 695 C CA . VAL A 1 90 ? 10.686 -7.288 -12.345 1.00 90.44 90 VAL A CA 1
ATOM 696 C C . VAL A 1 90 ? 10.276 -6.346 -11.228 1.00 90.44 90 VAL A C 1
ATOM 698 O O . VAL A 1 90 ? 10.752 -5.212 -11.152 1.00 90.44 90 VAL A O 1
ATOM 701 N N . VAL A 1 91 ? 9.405 -6.843 -10.353 1.00 91.81 91 VAL A N 1
ATOM 702 C CA . VAL A 1 91 ? 8.994 -6.187 -9.115 1.00 91.81 91 VAL A CA 1
ATOM 703 C C . VAL A 1 91 ? 9.194 -7.173 -7.976 1.00 91.81 91 VAL A C 1
ATOM 705 O O . VAL A 1 91 ? 8.737 -8.310 -8.050 1.00 91.81 91 VAL A O 1
ATOM 708 N N . ILE A 1 92 ? 9.869 -6.727 -6.925 1.00 94.00 92 ILE A N 1
ATOM 709 C CA . ILE A 1 92 ? 10.066 -7.483 -5.689 1.00 94.00 92 ILE A CA 1
ATOM 710 C C . ILE A 1 92 ? 9.526 -6.623 -4.557 1.00 94.00 92 ILE A C 1
ATOM 712 O O . ILE A 1 92 ? 9.840 -5.435 -4.488 1.00 94.00 92 ILE A O 1
ATOM 716 N N . ILE A 1 93 ? 8.718 -7.213 -3.684 1.00 94.06 93 ILE A N 1
ATOM 717 C CA . ILE A 1 93 ? 8.139 -6.546 -2.518 1.00 94.06 93 ILE A CA 1
ATOM 718 C C . ILE A 1 93 ? 8.495 -7.377 -1.290 1.00 94.06 93 ILE A C 1
ATOM 720 O O . ILE A 1 93 ? 8.335 -8.594 -1.310 1.00 94.06 93 ILE A O 1
ATOM 724 N N . ASP A 1 94 ? 8.981 -6.713 -0.248 1.00 95.06 94 ASP A N 1
ATOM 725 C CA . ASP A 1 94 ? 9.398 -7.324 1.012 1.00 95.06 94 ASP A CA 1
ATOM 726 C C . ASP A 1 94 ? 9.053 -6.405 2.197 1.00 95.06 94 ASP A C 1
ATOM 728 O O . ASP A 1 94 ? 8.601 -5.273 2.003 1.00 95.06 94 ASP A O 1
ATOM 732 N N . ASP A 1 95 ? 9.259 -6.879 3.427 1.00 95.19 95 ASP A N 1
ATOM 733 C CA . ASP A 1 95 ? 9.030 -6.128 4.670 1.00 95.19 95 ASP A CA 1
ATOM 734 C C . ASP A 1 95 ? 7.603 -5.530 4.774 1.00 95.19 95 ASP A C 1
ATOM 736 O O . ASP A 1 95 ? 7.412 -4.438 5.317 1.00 95.19 95 ASP A O 1
ATOM 740 N N . ILE A 1 96 ? 6.584 -6.212 4.231 1.00 95.88 96 ILE A N 1
ATOM 741 C CA . ILE A 1 96 ? 5.198 -5.717 4.247 1.00 95.88 96 ILE A CA 1
ATOM 742 C C . ILE A 1 96 ? 4.660 -5.754 5.682 1.00 95.88 96 ILE A C 1
ATOM 744 O O . ILE A 1 96 ? 4.552 -6.814 6.299 1.00 95.88 96 ILE A O 1
ATOM 748 N N . SER A 1 97 ? 4.264 -4.596 6.200 1.00 95.56 97 SER A N 1
ATOM 749 C CA . SER A 1 97 ? 3.641 -4.451 7.510 1.00 95.56 97 SER A CA 1
ATOM 750 C C . SER A 1 97 ? 2.472 -3.485 7.430 1.00 95.56 97 SER A C 1
ATOM 752 O O . SER A 1 97 ? 2.613 -2.362 6.951 1.00 95.56 97 SER A O 1
ATOM 754 N N . TYR A 1 98 ? 1.317 -3.909 7.933 1.00 94.88 98 TYR A N 1
ATOM 755 C CA . TYR A 1 98 ? 0.180 -3.026 8.130 1.00 94.88 98 TYR A CA 1
ATOM 756 C C . TYR A 1 98 ? -0.032 -2.792 9.619 1.00 94.88 98 TYR A C 1
ATOM 758 O O . TYR A 1 98 ? -0.260 -3.737 10.374 1.00 94.88 98 TYR A O 1
ATOM 766 N N . ARG A 1 99 ? 0.058 -1.532 10.044 1.00 93.31 99 ARG A N 1
ATOM 767 C CA . ARG A 1 99 ? -0.206 -1.122 11.421 1.00 93.31 99 ARG A CA 1
ATOM 768 C C . ARG A 1 99 ? -1.464 -0.276 11.439 1.00 93.31 99 ARG A C 1
ATOM 770 O O . ARG A 1 99 ? -1.448 0.844 10.924 1.00 93.31 99 ARG A O 1
ATOM 777 N N . ALA A 1 100 ? -2.513 -0.810 12.060 1.00 91.62 100 ALA A N 1
ATOM 778 C CA . ALA A 1 100 ? -3.731 -0.062 12.290 1.00 91.62 100 ALA A CA 1
ATOM 779 C C . ALA A 1 100 ? -4.358 -0.297 13.664 1.00 91.62 100 ALA A C 1
ATOM 781 O O . ALA A 1 100 ? -4.175 -1.365 14.241 1.00 91.62 100 ALA A O 1
ATOM 782 N N . THR A 1 101 ? -5.120 0.682 14.161 1.00 88.69 101 THR A N 1
ATOM 783 C CA . THR A 1 101 ? -6.045 0.456 15.284 1.00 88.69 101 THR A CA 1
ATOM 784 C C . THR A 1 101 ? -7.337 -0.151 14.738 1.00 88.69 101 THR A C 1
ATOM 786 O O . THR A 1 101 ? -8.115 0.546 14.078 1.00 88.69 101 THR A O 1
ATOM 789 N N . LEU A 1 102 ? -7.585 -1.439 14.987 1.00 85.00 102 LEU A N 1
ATOM 790 C CA . LEU A 1 102 ? -8.814 -2.105 14.547 1.00 85.00 102 LEU A CA 1
ATOM 791 C C . LEU A 1 102 ? -9.966 -1.792 15.512 1.00 85.00 102 LEU A C 1
ATOM 793 O O . LEU A 1 102 ? -9.749 -1.516 16.691 1.00 85.00 102 LEU A O 1
ATOM 797 N N . CYS A 1 103 ? -11.223 -1.843 15.054 1.00 78.25 103 CYS A N 1
ATOM 798 C CA . CYS A 1 103 ? -12.336 -1.548 15.975 1.00 78.25 103 CYS A CA 1
ATOM 799 C C . CYS A 1 103 ? -12.565 -2.641 17.030 1.00 78.25 103 CYS A C 1
ATOM 801 O O . CYS A 1 103 ? -13.251 -2.378 18.014 1.00 78.25 103 CYS A O 1
ATOM 803 N N . SER A 1 104 ? -12.017 -3.844 16.840 1.00 65.81 104 SER A N 1
ATOM 804 C CA . SER A 1 104 ? -11.979 -4.898 17.864 1.00 65.81 104 SER A CA 1
ATOM 805 C C . SER A 1 104 ? -11.025 -4.538 19.004 1.00 65.81 104 SER A C 1
ATOM 807 O O . SER A 1 104 ? -11.372 -4.711 20.172 1.00 65.81 104 SER A O 1
ATOM 809 N N . ASP A 1 105 ? -9.879 -3.933 18.683 1.00 55.03 105 ASP A N 1
ATOM 810 C CA . ASP A 1 105 ? -8.884 -3.489 19.669 1.00 55.03 105 ASP A CA 1
ATOM 811 C C . ASP A 1 105 ? -9.433 -2.359 20.554 1.00 55.03 105 ASP A C 1
ATOM 813 O O . ASP A 1 105 ? -9.062 -2.228 21.719 1.00 55.03 105 ASP A O 1
ATOM 817 N N . ALA A 1 106 ? -10.377 -1.571 20.027 1.00 53.44 106 ALA A N 1
ATOM 818 C CA . ALA A 1 106 ? -11.081 -0.530 20.773 1.00 53.44 106 ALA A CA 1
ATOM 819 C C . ALA A 1 106 ? -12.168 -1.068 21.731 1.00 53.44 106 ALA A C 1
ATOM 821 O O . ALA A 1 106 ? -12.694 -0.295 22.533 1.00 53.44 106 ALA A O 1
ATOM 822 N N . LEU A 1 107 ? -12.525 -2.360 21.660 1.00 52.88 107 LEU A N 1
ATOM 823 C CA . LEU A 1 107 ? -13.638 -2.941 22.424 1.00 52.88 107 LEU A CA 1
ATOM 824 C C . LEU A 1 107 ? -13.250 -4.053 23.410 1.00 52.88 107 LEU A C 1
ATOM 826 O O . LEU A 1 107 ? -14.048 -4.333 24.306 1.00 52.88 107 LEU A O 1
ATOM 830 N N . SER A 1 108 ? -12.062 -4.665 23.338 1.00 46.94 108 SER A N 1
ATOM 831 C CA . SER A 1 108 ? -11.721 -5.735 24.288 1.00 46.94 108 SER A CA 1
ATOM 832 C C . SER A 1 108 ? -10.227 -5.909 24.558 1.00 46.94 108 SER A C 1
ATOM 834 O O . SER A 1 108 ? -9.465 -6.312 23.691 1.00 46.94 108 SER A O 1
ATOM 836 N N . VAL A 1 109 ? -9.848 -5.765 25.832 1.00 49.91 109 VAL A N 1
ATOM 837 C CA . VAL A 1 109 ? -8.558 -6.196 26.420 1.00 49.91 109 VAL A CA 1
ATOM 838 C C . VAL A 1 109 ? -8.370 -7.731 26.369 1.00 49.91 109 VAL A C 1
ATOM 840 O O . VAL A 1 109 ? -7.316 -8.241 26.727 1.00 49.91 109 VAL A O 1
ATOM 843 N N . PHE A 1 110 ? -9.361 -8.482 25.884 1.00 55.38 110 PHE A N 1
ATOM 844 C CA . PHE A 1 110 ? -9.274 -9.918 25.631 1.00 55.38 110 PHE A CA 1
ATOM 845 C C . PHE A 1 110 ? -10.103 -10.268 24.392 1.00 55.38 110 PHE A C 1
ATOM 847 O O . PHE A 1 110 ? -11.294 -10.551 24.506 1.00 55.38 110 PHE A O 1
ATOM 854 N N . ASP A 1 111 ? -9.481 -10.233 23.216 1.00 57.53 111 ASP A N 1
ATOM 855 C CA . ASP A 1 111 ? -10.036 -10.879 22.027 1.00 57.53 111 ASP A CA 1
ATOM 856 C C . ASP A 1 111 ? -9.714 -12.376 2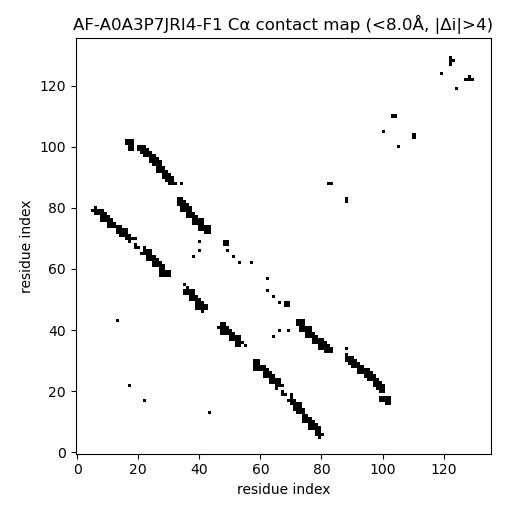2.099 1.00 57.53 111 ASP A C 1
ATOM 858 O O . ASP A 1 111 ? -8.565 -12.795 21.957 1.00 57.53 111 ASP A O 1
ATOM 862 N N . LEU A 1 112 ? -10.725 -13.184 22.413 1.00 61.72 112 LEU A N 1
ATOM 863 C CA . LEU A 1 112 ? -10.599 -14.639 22.505 1.00 61.72 112 LEU A CA 1
ATOM 864 C C . LEU A 1 112 ? -11.254 -15.348 21.302 1.00 61.72 112 LEU A C 1
ATOM 866 O O . LEU A 1 112 ? -11.277 -16.578 21.244 1.00 61.72 112 LEU A O 1
ATOM 870 N N . GLY A 1 113 ? -11.730 -14.583 20.311 1.00 56.38 113 GLY A N 1
ATOM 871 C CA . GLY A 1 113 ? -12.424 -15.087 19.129 1.00 56.38 113 GLY A CA 1
ATOM 872 C C . GLY A 1 113 ? -13.860 -15.560 19.393 1.00 56.38 113 GLY A C 1
ATOM 873 O O . GLY A 1 113 ? -14.266 -15.844 20.521 1.00 56.38 113 GLY A O 1
ATOM 874 N N . GLU A 1 114 ? -14.644 -15.698 18.318 1.00 59.66 114 GLU A N 1
ATOM 875 C CA . GLU A 1 114 ? -16.075 -16.064 18.377 1.00 59.66 114 GLU A CA 1
ATOM 876 C C . GLU A 1 114 ? -16.356 -17.496 18.876 1.00 59.66 114 GLU A C 1
ATOM 878 O O . GLU A 1 114 ? -17.506 -17.883 19.084 1.00 59.66 114 GLU A O 1
ATOM 883 N N . HIS A 1 115 ? -15.311 -18.292 19.109 1.00 59.31 115 HIS A N 1
ATOM 884 C CA . HIS A 1 115 ? -15.407 -19.661 19.620 1.00 59.31 115 HIS A CA 1
ATOM 885 C C . HIS A 1 115 ? -14.859 -19.826 21.039 1.00 59.31 115 HIS A C 1
ATOM 887 O O . HIS A 1 115 ? -14.694 -20.958 21.504 1.00 59.31 115 HIS A O 1
ATOM 893 N N . PHE A 1 116 ? -14.590 -18.732 21.756 1.00 62.34 116 PHE A N 1
ATOM 894 C CA . PHE A 1 116 ? -14.173 -18.848 23.144 1.00 62.34 116 PHE A CA 1
ATOM 895 C C . PHE A 1 116 ? -15.341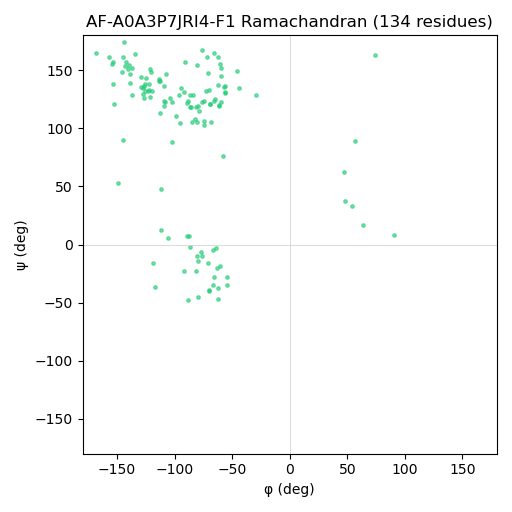 -19.220 24.051 1.00 62.34 116 PHE A C 1
ATOM 897 O O . PHE A 1 116 ? -16.200 -18.406 24.385 1.00 62.34 116 PHE A O 1
ATOM 904 N N . LEU A 1 117 ? -15.337 -20.470 24.497 1.00 60.00 117 LEU A N 1
ATOM 905 C CA . LEU 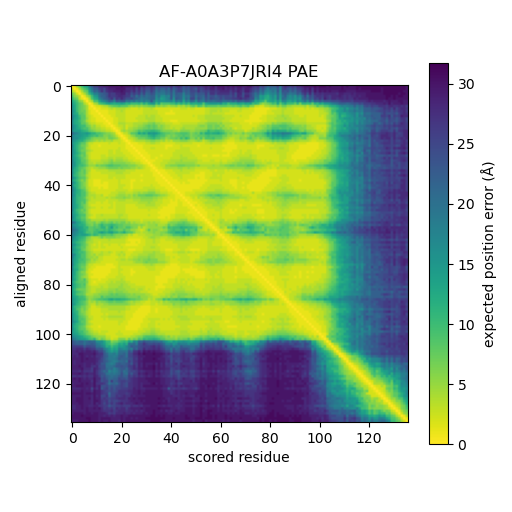A 1 117 ? -16.218 -20.945 25.549 1.00 60.00 117 LEU A CA 1
ATOM 906 C C . LEU A 1 117 ? -15.460 -20.871 26.874 1.00 60.00 117 LEU A C 1
ATOM 908 O O . LEU A 1 117 ? -14.600 -21.705 27.159 1.00 60.00 117 LEU A O 1
ATOM 912 N N . SER A 1 118 ? -15.784 -19.881 27.707 1.00 63.66 118 SER A N 1
ATOM 913 C CA . SER A 1 118 ? -15.323 -19.870 29.092 1.00 63.66 118 SER A CA 1
ATOM 914 C C . SER A 1 118 ? -16.124 -20.898 29.890 1.00 63.66 118 SER A C 1
ATOM 916 O O . SER A 1 118 ? -17.277 -20.688 30.261 1.00 63.66 118 SER A O 1
ATOM 918 N N . THR A 1 119 ? -15.528 -22.056 30.169 1.00 65.12 119 THR A N 1
ATOM 919 C CA . THR A 1 119 ? -16.100 -22.963 31.168 1.00 65.12 119 THR A CA 1
ATOM 920 C C . THR A 1 119 ? -15.838 -22.387 32.560 1.00 65.12 119 THR A C 1
ATOM 922 O O . THR A 1 119 ? -14.670 -22.162 32.897 1.00 65.12 119 THR A O 1
ATOM 925 N N . PRO A 1 120 ? -16.870 -22.155 33.393 1.00 64.62 120 PRO A N 1
ATOM 926 C CA . PRO A 1 120 ? -16.655 -21.740 34.772 1.00 64.62 120 PRO A CA 1
ATOM 927 C C . PRO A 1 120 ? -15.838 -22.807 35.510 1.00 64.62 120 PRO A C 1
ATOM 929 O O . PRO A 1 120 ? -15.991 -24.005 35.261 1.00 64.62 120 PRO A O 1
ATOM 932 N N . MET A 1 121 ? -14.965 -22.386 36.432 1.00 67.38 121 MET A N 1
ATOM 933 C CA . MET A 1 121 ? -14.201 -23.339 37.238 1.00 67.38 121 MET A CA 1
ATOM 934 C C . MET A 1 121 ? -15.146 -24.285 37.985 1.00 67.38 121 MET A C 1
ATOM 936 O O . MET A 1 121 ? -16.109 -23.853 38.619 1.00 67.38 121 MET A O 1
ATOM 940 N N . LEU A 1 122 ? -14.822 -25.579 37.966 1.00 64.12 122 LEU A N 1
ATOM 941 C CA . LEU A 1 122 ? -15.615 -26.632 38.606 1.00 64.12 122 LEU A CA 1
ATOM 942 C C . LEU A 1 122 ? -15.876 -26.365 40.103 1.00 64.12 122 LEU A C 1
ATOM 944 O O . LEU A 1 122 ? -16.900 -26.780 40.638 1.00 64.12 122 LEU A O 1
ATOM 948 N N . SER A 1 123 ? -14.984 -25.638 40.782 1.00 59.97 123 SER A N 1
ATOM 949 C CA . SER A 1 123 ? -15.160 -25.203 42.172 1.00 59.97 123 SER A CA 1
ATOM 950 C C . SER A 1 123 ? -16.362 -24.273 42.377 1.00 59.97 123 SER A C 1
ATOM 952 O O . SER A 1 123 ? -17.059 -24.425 43.377 1.00 59.97 123 SER A O 1
ATOM 954 N N . LEU A 1 124 ? -16.648 -23.375 41.426 1.00 63.62 124 LEU A N 1
ATOM 955 C CA . LEU A 1 124 ? -17.829 -22.502 41.446 1.00 63.62 124 LEU A CA 1
ATOM 956 C C . LEU A 1 124 ? -19.112 -23.304 41.202 1.00 63.62 124 LEU A C 1
ATOM 958 O O . LEU A 1 124 ? -20.108 -23.092 41.886 1.00 63.62 124 LEU A O 1
ATOM 962 N N . LEU A 1 125 ? -19.071 -24.272 40.278 1.00 64.31 125 LEU A N 1
ATOM 963 C CA . LEU A 1 125 ? -20.210 -25.151 39.982 1.00 64.31 125 LEU A CA 1
ATOM 964 C C . LEU A 1 125 ? -20.559 -26.078 41.153 1.00 64.31 125 LEU A C 1
ATOM 966 O O . LEU A 1 125 ? -21.726 -26.375 41.388 1.00 64.31 125 LEU A O 1
ATOM 970 N N . LEU A 1 126 ? -19.550 -26.530 41.900 1.00 74.44 126 LEU A N 1
ATOM 971 C CA . LEU A 1 126 ? -19.722 -27.396 43.068 1.00 74.44 126 LEU A CA 1
ATOM 972 C C . LEU A 1 126 ? -19.917 -26.616 44.379 1.00 74.44 126 LEU A C 1
ATOM 974 O O . LEU A 1 126 ? -19.906 -27.234 45.444 1.00 74.44 126 LEU A O 1
ATOM 978 N N . ASN A 1 127 ? -20.060 -25.284 44.317 1.00 68.38 127 ASN A N 1
ATOM 979 C CA . ASN A 1 127 ? -20.159 -24.386 45.473 1.00 68.38 127 ASN A CA 1
ATOM 980 C C . ASN A 1 127 ? -19.076 -24.657 46.541 1.00 68.38 127 ASN A C 1
ATOM 982 O O . ASN A 1 127 ? -19.333 -24.639 47.746 1.00 68.38 127 ASN A O 1
ATOM 986 N N . ARG A 1 128 ? -17.859 -24.988 46.092 1.00 67.31 128 ARG A N 1
ATOM 987 C CA . ARG A 1 128 ? -16.712 -25.274 46.957 1.00 67.31 128 ARG A CA 1
ATOM 988 C C . ARG A 1 128 ? -15.889 -24.010 47.142 1.00 67.31 128 ARG A C 1
ATOM 990 O O . ARG A 1 128 ? -15.553 -23.335 46.171 1.00 67.31 128 ARG A O 1
ATOM 997 N N . ASN A 1 129 ? -15.498 -23.740 48.384 1.00 69.06 129 ASN A N 1
ATOM 998 C CA . ASN A 1 129 ? -14.618 -22.621 48.703 1.00 69.06 129 ASN A CA 1
ATOM 999 C C . ASN A 1 129 ? -13.283 -22.760 47.961 1.00 69.06 129 ASN A C 1
ATOM 1001 O O . ASN A 1 129 ? -12.578 -23.763 48.101 1.00 69.06 129 ASN A O 1
ATOM 1005 N N . VAL A 1 130 ? -12.941 -21.742 47.173 1.00 63.94 130 VAL A N 1
ATOM 1006 C CA . VAL A 1 130 ? -11.635 -21.629 46.524 1.00 63.94 130 VAL A CA 1
ATOM 1007 C C . VAL A 1 130 ? -10.680 -20.995 47.526 1.00 63.94 130 VAL A C 1
ATOM 1009 O O . VAL A 1 130 ? -10.747 -19.798 47.792 1.00 63.94 130 VAL A O 1
ATOM 1012 N N . ASN A 1 131 ? -9.796 -21.805 48.099 1.00 67.69 131 ASN A N 1
ATOM 1013 C CA . ASN A 1 131 ? -8.742 -21.306 48.972 1.00 67.69 131 ASN A CA 1
ATOM 1014 C C . ASN A 1 131 ? -7.544 -20.900 48.110 1.00 67.69 131 ASN A C 1
ATOM 1016 O O . ASN A 1 131 ? -6.963 -21.734 47.418 1.00 67.69 131 ASN A O 1
ATOM 1020 N N . SER A 1 132 ? -7.180 -19.619 48.149 1.00 71.44 132 SER A N 1
ATOM 1021 C CA . SER A 1 132 ? -5.934 -19.143 47.549 1.00 71.44 132 SER A CA 1
ATOM 1022 C C . SER A 1 132 ? -4.754 -19.605 48.402 1.00 71.44 132 SER A C 1
ATOM 1024 O O . SER A 1 132 ? -4.775 -19.456 49.628 1.00 71.44 132 SER A O 1
ATOM 1026 N N . ALA A 1 133 ? -3.724 -20.167 47.771 1.00 52.47 133 ALA A N 1
ATOM 1027 C CA . ALA A 1 133 ? -2.475 -20.451 48.456 1.00 52.47 133 ALA A CA 1
ATOM 1028 C C . ALA A 1 133 ? -1.802 -19.114 48.792 1.00 52.47 133 ALA A C 1
ATOM 1030 O O . ALA A 1 133 ? -1.270 -18.434 47.915 1.00 52.47 133 ALA A O 1
ATOM 1031 N N . LYS A 1 134 ? -1.836 -18.716 50.069 1.00 53.59 134 LYS A N 1
ATOM 1032 C CA . LYS A 1 134 ? -0.923 -17.682 50.560 1.00 53.59 134 LYS A CA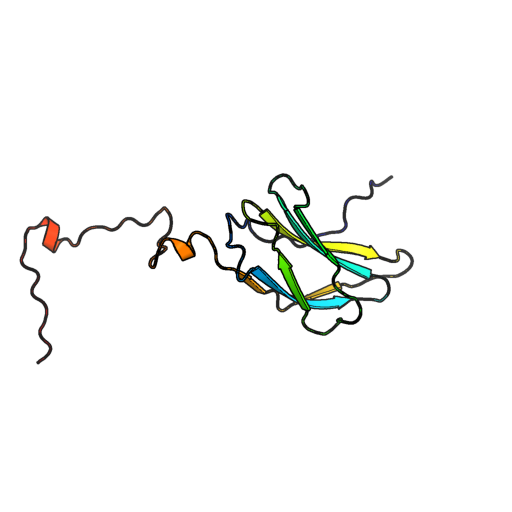 1
ATOM 1033 C 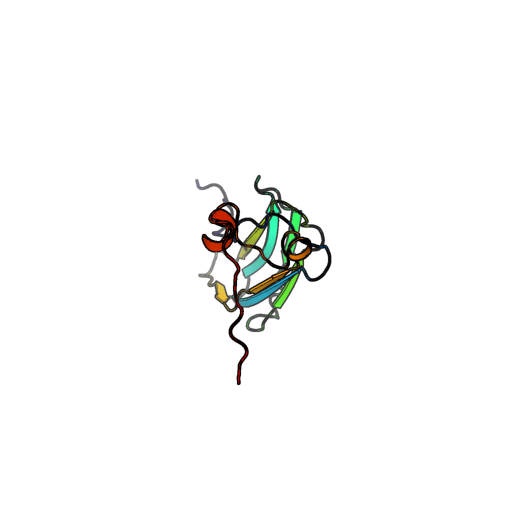C . LYS A 1 134 ? 0.498 -18.212 50.386 1.00 53.59 134 LYS A C 1
ATOM 1035 O O . LYS A 1 134 ? 0.837 -19.247 50.954 1.00 53.59 134 LYS A O 1
ATOM 1040 N N . VAL A 1 135 ? 1.295 -17.499 49.598 1.00 53.06 135 VAL A N 1
ATOM 1041 C CA . VAL A 1 135 ? 2.750 -17.653 49.591 1.00 53.06 135 VAL A CA 1
ATOM 1042 C C . VAL A 1 135 ? 3.230 -17.296 50.998 1.00 53.06 135 VAL A C 1
ATOM 1044 O O . VAL A 1 135 ? 2.911 -16.213 51.495 1.00 53.06 135 VAL A O 1
ATOM 1047 N N . VAL A 1 136 ? 3.878 -18.259 51.654 1.00 46.34 136 VAL A N 1
ATOM 1048 C CA . VAL A 1 136 ? 4.580 -18.082 52.934 1.00 46.34 136 VAL A CA 1
ATOM 1049 C C . VAL A 1 136 ? 5.939 -17.463 52.658 1.00 46.34 136 VAL A C 1
ATOM 1051 O O . VAL A 1 136 ? 6.585 -17.925 51.690 1.00 46.34 136 VAL A O 1
#

Mean predicted aligned error: 12.48 Å

Organism: Strongylus vulgaris (NCBI:txid40348)